Protein AF-D5MT73-F1 (afdb_monomer_lite)

Structure (mmCIF, N/CA/C/O backbone):
data_AF-D5MT73-F1
#
_entry.id   AF-D5MT73-F1
#
loop_
_atom_site.group_PDB
_atom_site.id
_atom_site.type_symbol
_atom_site.label_atom_id
_atom_site.label_alt_id
_atom_site.label_comp_id
_atom_site.label_asym_id
_atom_site.label_entity_id
_atom_site.label_seq_id
_atom_site.pdbx_PDB_ins_code
_atom_site.Cartn_x
_atom_site.Cartn_y
_atom_site.Cartn_z
_atom_site.occupancy
_atom_site.B_iso_or_equiv
_atom_site.auth_seq_id
_atom_site.auth_comp_id
_atom_site.auth_asym_id
_atom_site.auth_atom_id
_atom_site.pdbx_PDB_model_num
ATOM 1 N N . MET A 1 1 ? 27.851 -10.485 -27.633 1.00 42.59 1 MET A N 1
ATOM 2 C CA . MET A 1 1 ? 28.157 -10.402 -26.182 1.00 42.59 1 MET A CA 1
ATOM 3 C C . MET A 1 1 ? 27.269 -9.416 -25.404 1.00 42.59 1 MET A C 1
ATOM 5 O O . MET A 1 1 ? 27.273 -9.483 -24.185 1.00 42.59 1 MET A O 1
ATOM 9 N N . SER A 1 2 ? 26.440 -8.579 -26.048 1.00 50.97 2 SER A N 1
ATOM 10 C CA . SER A 1 2 ? 25.500 -7.653 -25.376 1.00 50.97 2 SER A CA 1
ATOM 11 C C . SER A 1 2 ? 24.238 -8.309 -24.784 1.00 50.97 2 SER A C 1
ATOM 13 O O . SER A 1 2 ? 23.619 -7.736 -23.895 1.00 50.97 2 SER A O 1
ATOM 15 N N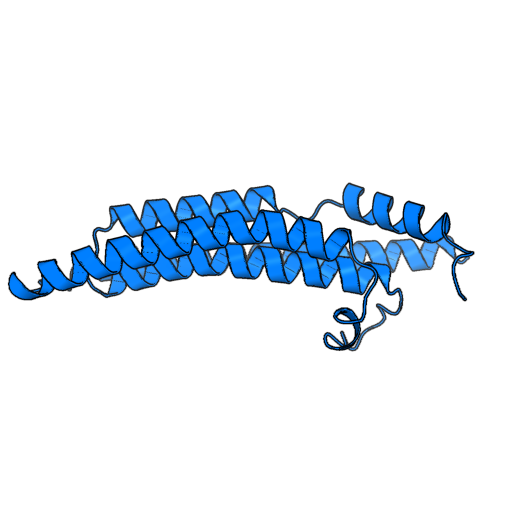 . SER A 1 3 ? 23.864 -9.515 -25.231 1.00 55.97 3 SER A N 1
ATOM 16 C CA . SER A 1 3 ? 22.636 -10.196 -24.777 1.00 55.97 3 SER A CA 1
ATOM 17 C C . SER A 1 3 ? 22.746 -10.831 -23.383 1.00 55.97 3 SER A C 1
ATOM 19 O O . SER A 1 3 ? 21.741 -10.921 -22.691 1.00 55.97 3 SER A O 1
ATOM 21 N N . VAL A 1 4 ? 23.940 -11.257 -22.952 1.00 57.69 4 VAL A N 1
ATOM 22 C CA . VAL A 1 4 ? 24.125 -11.941 -21.653 1.00 57.69 4 VAL A CA 1
ATOM 23 C C . VAL A 1 4 ? 24.154 -10.939 -20.494 1.00 57.69 4 VAL A C 1
ATOM 25 O O . VAL A 1 4 ? 23.626 -11.226 -19.425 1.00 57.69 4 VAL A O 1
ATOM 28 N N . ALA A 1 5 ? 24.714 -9.742 -20.708 1.00 57.34 5 ALA A N 1
ATOM 29 C CA . ALA A 1 5 ? 24.754 -8.690 -19.689 1.00 57.34 5 ALA A CA 1
ATOM 30 C C . ALA A 1 5 ? 23.345 -8.176 -19.329 1.00 57.34 5 ALA A C 1
ATOM 32 O O . ALA A 1 5 ? 23.013 -8.081 -18.150 1.00 57.34 5 ALA A O 1
ATOM 33 N N . GLY A 1 6 ? 22.483 -7.952 -20.330 1.00 64.12 6 GLY A N 1
ATOM 34 C CA . GLY A 1 6 ? 21.111 -7.480 -20.103 1.00 64.12 6 GLY A CA 1
ATOM 35 C C . GLY A 1 6 ? 20.244 -8.460 -19.305 1.00 64.12 6 GLY A C 1
ATOM 36 O O . GLY A 1 6 ? 19.466 -8.043 -18.449 1.00 64.12 6 GLY A O 1
ATOM 37 N N . ASP A 1 7 ? 20.421 -9.765 -19.516 1.00 68.12 7 ASP A N 1
ATOM 38 C CA . ASP A 1 7 ? 19.668 -10.811 -18.812 1.00 68.12 7 ASP A CA 1
ATOM 39 C C . ASP A 1 7 ? 20.015 -10.886 -17.315 1.00 68.12 7 ASP A C 1
ATOM 41 O O . ASP A 1 7 ? 19.160 -11.150 -16.461 1.00 68.12 7 ASP A O 1
ATOM 45 N N . VAL A 1 8 ? 21.281 -10.625 -16.977 1.00 70.50 8 VAL A N 1
ATOM 46 C CA . VAL A 1 8 ? 21.761 -10.586 -15.589 1.00 70.50 8 VAL A CA 1
ATOM 47 C C . VAL A 1 8 ? 21.187 -9.373 -14.852 1.00 70.50 8 VAL A C 1
ATOM 49 O O . VAL A 1 8 ? 20.775 -9.502 -13.693 1.00 70.50 8 VAL A O 1
ATOM 52 N N . ASP A 1 9 ? 21.090 -8.225 -15.522 1.00 76.81 9 ASP A N 1
ATOM 53 C CA . ASP A 1 9 ? 20.517 -7.008 -14.944 1.00 76.81 9 ASP A CA 1
ATOM 54 C C . ASP A 1 9 ? 19.007 -7.143 -14.707 1.00 76.81 9 ASP A C 1
ATOM 56 O O . ASP A 1 9 ? 18.528 -6.832 -13.613 1.00 76.81 9 ASP A O 1
ATOM 60 N N . ILE A 1 10 ? 18.262 -7.714 -15.662 1.00 76.19 10 ILE A N 1
ATOM 61 C CA . ILE A 1 10 ? 16.819 -7.987 -15.526 1.00 76.19 10 ILE A CA 1
ATOM 62 C C . ILE A 1 10 ? 16.544 -8.871 -14.305 1.00 76.19 10 ILE A C 1
ATOM 64 O O . ILE A 1 10 ? 15.720 -8.531 -13.448 1.00 76.19 10 ILE A O 1
ATOM 68 N N . LYS A 1 11 ? 17.274 -9.986 -14.179 1.00 81.19 11 LYS A N 1
ATOM 69 C CA . LYS A 1 11 ? 17.122 -10.921 -13.053 1.00 81.19 11 LYS A CA 1
ATOM 70 C C . LYS A 1 11 ? 17.449 -10.262 -11.714 1.00 81.19 11 LYS A C 1
ATOM 72 O O . LYS A 1 11 ? 16.786 -10.553 -10.716 1.00 81.19 11 LYS A O 1
ATOM 77 N N . ARG A 1 12 ? 18.445 -9.370 -11.673 1.00 80.75 12 ARG A N 1
ATOM 78 C CA . ARG A 1 12 ? 18.805 -8.622 -10.460 1.00 80.75 12 ARG A CA 1
ATOM 79 C C . ARG A 1 12 ? 17.683 -7.669 -10.044 1.00 80.75 12 ARG A C 1
ATOM 81 O O . ARG A 1 12 ? 17.286 -7.694 -8.883 1.00 80.75 12 ARG A O 1
ATOM 88 N N . VAL A 1 13 ? 17.130 -6.894 -10.978 1.00 78.00 13 VAL A N 1
ATOM 89 C CA . VAL A 1 13 ? 16.020 -5.957 -10.712 1.00 78.00 13 VAL A CA 1
ATOM 90 C C . VAL A 1 13 ? 14.785 -6.679 -10.208 1.00 78.00 13 VAL A C 1
ATOM 92 O O . VAL A 1 13 ? 14.224 -6.303 -9.179 1.00 78.00 13 VAL A O 1
ATOM 95 N N . LEU A 1 14 ? 14.384 -7.748 -10.895 1.00 81.62 14 LEU A N 1
ATOM 96 C CA . LEU A 1 14 ? 13.229 -8.549 -10.502 1.00 81.62 14 LEU A CA 1
ATOM 97 C C . LEU A 1 14 ? 13.411 -9.159 -9.113 1.00 81.62 14 LEU A C 1
ATOM 99 O O . LEU A 1 14 ? 12.462 -9.193 -8.331 1.00 81.62 14 LEU A O 1
ATOM 103 N N . ARG A 1 15 ? 14.629 -9.597 -8.773 1.00 84.50 15 ARG A N 1
ATOM 104 C CA . ARG A 1 15 ? 14.940 -10.112 -7.437 1.00 84.50 15 ARG A CA 1
ATOM 105 C C . ARG A 1 15 ? 14.808 -9.030 -6.369 1.00 84.50 15 ARG A C 1
ATOM 107 O O . ARG A 1 15 ? 14.175 -9.287 -5.349 1.00 84.50 15 ARG A O 1
ATOM 114 N N . THR A 1 16 ? 15.340 -7.833 -6.611 1.00 83.81 16 THR A N 1
ATOM 115 C CA . THR A 1 16 ? 15.197 -6.694 -5.691 1.00 83.81 16 THR A CA 1
ATOM 116 C C . THR A 1 16 ? 13.729 -6.311 -5.504 1.00 83.81 16 THR A C 1
ATOM 118 O O . THR A 1 16 ? 13.275 -6.164 -4.375 1.00 83.81 16 THR A O 1
ATOM 121 N N . LEU A 1 17 ? 12.954 -6.227 -6.589 1.00 84.50 17 LEU A N 1
ATOM 122 C CA . LEU A 1 17 ? 11.518 -5.937 -6.532 1.00 84.50 17 LEU A CA 1
ATOM 123 C C . LEU A 1 17 ? 10.730 -7.014 -5.782 1.00 84.50 17 LEU A C 1
ATOM 125 O O . LEU A 1 17 ? 9.821 -6.694 -5.023 1.00 84.50 17 LEU A O 1
ATOM 129 N N . ARG A 1 18 ? 11.084 -8.290 -5.962 1.00 86.38 18 ARG A N 1
ATOM 130 C CA . ARG A 1 18 ? 10.460 -9.411 -5.248 1.00 86.38 18 ARG A CA 1
ATOM 131 C C . ARG A 1 18 ? 10.800 -9.396 -3.757 1.00 86.38 18 ARG A C 1
ATOM 133 O O . ARG A 1 18 ? 9.923 -9.690 -2.953 1.00 86.38 18 ARG A O 1
ATOM 140 N N . LEU A 1 19 ? 12.031 -9.025 -3.397 1.00 88.69 19 LEU A N 1
ATOM 141 C CA . LEU A 1 19 ? 12.442 -8.815 -2.006 1.00 88.69 19 LEU A CA 1
ATOM 142 C C . LEU A 1 19 ? 11.687 -7.648 -1.367 1.00 88.69 19 LEU A C 1
ATOM 144 O O . LEU A 1 19 ? 11.162 -7.817 -0.274 1.00 88.69 19 LEU A O 1
ATOM 148 N N . LEU A 1 20 ? 11.570 -6.508 -2.057 1.00 87.31 20 LEU A N 1
ATOM 149 C CA . LEU A 1 20 ? 10.774 -5.370 -1.586 1.00 87.31 20 LEU A CA 1
ATOM 150 C C . LEU A 1 20 ? 9.307 -5.759 -1.400 1.00 87.31 20 LEU A C 1
ATOM 152 O O . LEU A 1 20 ? 8.739 -5.513 -0.346 1.00 87.31 20 LEU A O 1
ATOM 156 N N . TRP A 1 21 ? 8.711 -6.432 -2.384 1.00 88.81 21 TRP A N 1
ATOM 157 C CA . TRP A 1 21 ? 7.340 -6.930 -2.283 1.00 88.81 21 TRP A CA 1
ATOM 158 C C . TRP A 1 21 ? 7.155 -7.869 -1.082 1.00 88.81 21 TRP A C 1
ATOM 160 O O . TRP A 1 21 ? 6.207 -7.707 -0.321 1.00 88.81 21 TRP A O 1
ATOM 170 N N . ALA A 1 22 ? 8.080 -8.811 -0.871 1.00 89.00 22 ALA A N 1
ATOM 171 C CA . ALA A 1 22 ? 8.018 -9.735 0.259 1.00 89.00 22 ALA A CA 1
ATOM 172 C C . ALA A 1 22 ? 8.205 -9.020 1.607 1.00 89.00 22 ALA A C 1
ATOM 174 O O . ALA A 1 22 ? 7.502 -9.343 2.559 1.00 89.00 22 ALA A O 1
ATOM 175 N N . ALA A 1 23 ? 9.104 -8.035 1.685 1.00 90.81 23 ALA A N 1
ATOM 176 C CA . ALA A 1 23 ? 9.328 -7.236 2.887 1.00 90.81 23 ALA A CA 1
ATOM 177 C C . ALA A 1 23 ? 8.093 -6.399 3.261 1.00 90.81 23 ALA A C 1
ATOM 179 O O . ALA A 1 23 ? 7.702 -6.377 4.425 1.00 90.81 23 ALA A O 1
ATOM 180 N N . MET A 1 24 ? 7.444 -5.778 2.273 1.00 88.81 24 MET A N 1
ATOM 181 C CA . MET A 1 24 ? 6.217 -4.989 2.462 1.00 88.81 24 MET A CA 1
ATOM 182 C C . MET A 1 24 ? 5.018 -5.883 2.804 1.00 88.81 24 MET A C 1
ATOM 184 O O . MET A 1 24 ? 4.152 -5.509 3.579 1.00 88.81 24 MET A O 1
ATOM 188 N N . LEU A 1 25 ? 4.954 -7.107 2.274 1.00 89.56 25 LEU A N 1
ATOM 189 C CA . LEU A 1 25 ? 3.927 -8.060 2.698 1.00 89.56 25 LEU A CA 1
ATOM 190 C C . LEU A 1 25 ? 4.184 -8.558 4.130 1.00 89.56 25 LEU A C 1
ATOM 192 O O . LEU A 1 25 ? 3.253 -8.776 4.902 1.00 89.56 25 LEU A O 1
ATOM 196 N N . PHE A 1 26 ? 5.452 -8.728 4.499 1.00 92.88 26 PHE A N 1
ATOM 197 C CA . PHE A 1 26 ? 5.838 -9.133 5.845 1.00 92.88 26 PHE A CA 1
ATOM 198 C C . PHE A 1 26 ? 5.524 -8.051 6.889 1.00 92.88 26 PHE A C 1
ATOM 200 O O . PHE A 1 26 ? 5.088 -8.393 7.989 1.00 92.88 26 PHE A O 1
ATOM 207 N N . SER A 1 27 ? 5.660 -6.760 6.554 1.00 91.12 27 SER A N 1
ATOM 208 C CA . SER A 1 27 ? 5.249 -5.665 7.450 1.00 91.12 27 SER A CA 1
ATOM 209 C C . SER A 1 27 ? 3.750 -5.728 7.782 1.00 91.12 27 SER A C 1
ATOM 211 O O . SER A 1 27 ? 3.385 -5.554 8.946 1.00 91.12 27 SER A O 1
ATOM 213 N N . LEU A 1 28 ? 2.884 -6.106 6.829 1.00 90.06 28 LEU A N 1
ATOM 214 C CA . LEU A 1 28 ? 1.458 -6.347 7.101 1.00 90.06 28 LEU A CA 1
ATOM 215 C C . LEU A 1 28 ? 1.241 -7.443 8.153 1.00 90.06 28 LEU A C 1
ATOM 217 O O . LEU A 1 28 ? 0.395 -7.286 9.035 1.00 90.06 28 LEU A O 1
ATOM 221 N N . CYS A 1 29 ? 1.997 -8.543 8.090 1.00 91.75 29 CYS A N 1
ATOM 222 C CA . CYS A 1 29 ? 1.904 -9.609 9.091 1.00 91.75 29 CYS A CA 1
ATOM 223 C C . CYS A 1 29 ? 2.249 -9.089 10.492 1.00 91.75 29 CYS A C 1
ATOM 225 O O . CYS A 1 29 ? 1.567 -9.428 11.459 1.00 91.75 29 CYS A O 1
ATOM 227 N N . ILE A 1 30 ? 3.264 -8.225 10.598 1.00 92.19 30 ILE A N 1
ATOM 228 C CA . ILE A 1 30 ? 3.634 -7.579 11.862 1.00 92.19 30 ILE A CA 1
ATOM 229 C C . ILE A 1 30 ? 2.477 -6.713 12.379 1.00 92.19 30 ILE A C 1
ATOM 231 O O . ILE A 1 30 ? 2.113 -6.829 13.549 1.00 92.19 30 ILE A O 1
ATOM 235 N N . TYR A 1 31 ? 1.849 -5.901 11.522 1.00 90.00 31 TYR A N 1
ATOM 236 C CA . TYR A 1 31 ? 0.689 -5.089 11.911 1.00 90.00 31 TYR A CA 1
ATOM 237 C C . TYR A 1 31 ? -0.484 -5.939 12.405 1.00 90.00 31 TYR A C 1
ATOM 239 O O . TYR A 1 31 ? -1.135 -5.569 13.383 1.00 90.00 31 TYR A O 1
ATOM 247 N N . LEU A 1 32 ? -0.729 -7.093 11.777 1.00 88.62 32 LEU A N 1
ATOM 248 C CA . LEU A 1 32 ? -1.761 -8.036 12.210 1.00 88.62 32 LEU A CA 1
ATOM 249 C C . LEU A 1 32 ? -1.458 -8.578 13.608 1.00 88.62 32 LEU A C 1
ATOM 251 O O . LEU A 1 32 ? -2.332 -8.549 14.474 1.00 88.62 32 LEU A O 1
ATOM 255 N N . ILE A 1 33 ? -0.223 -9.031 13.839 1.00 90.00 33 ILE A N 1
ATOM 256 C CA . ILE A 1 33 ? 0.215 -9.570 15.131 1.00 90.00 33 ILE A CA 1
ATOM 257 C C . ILE A 1 33 ? 0.063 -8.500 16.217 1.00 90.00 33 ILE A C 1
ATOM 259 O O . ILE A 1 33 ? -0.637 -8.727 17.203 1.00 90.00 33 ILE A O 1
ATOM 263 N N . ILE A 1 34 ? 0.644 -7.313 16.020 1.00 89.00 34 ILE A N 1
ATOM 264 C CA . ILE A 1 34 ? 0.586 -6.223 17.006 1.00 89.00 34 ILE A CA 1
ATOM 265 C C . ILE A 1 34 ? -0.868 -5.810 17.272 1.00 89.00 34 ILE A C 1
ATOM 267 O O . ILE A 1 34 ? -1.281 -5.707 18.428 1.00 89.00 34 ILE A O 1
ATOM 271 N N . GLY A 1 35 ? -1.666 -5.622 16.217 1.00 83.50 35 GLY A N 1
ATOM 272 C CA . GLY A 1 35 ? -3.075 -5.251 16.341 1.00 83.50 35 GLY A CA 1
ATOM 273 C C . GLY A 1 35 ? -3.908 -6.300 17.080 1.00 83.50 35 GLY A C 1
ATOM 274 O O . GLY A 1 35 ? -4.771 -5.949 17.884 1.00 83.50 35 GLY A O 1
ATOM 275 N N . HIS A 1 36 ? -3.614 -7.587 16.878 1.00 83.56 36 HIS A N 1
ATOM 276 C CA . HIS A 1 36 ? -4.286 -8.672 17.586 1.00 83.56 36 HIS A CA 1
ATOM 277 C C . HIS A 1 36 ? -3.958 -8.679 19.086 1.00 83.56 36 HIS A C 1
ATOM 279 O O . HIS A 1 36 ? -4.872 -8.801 19.902 1.00 83.56 36 HIS A O 1
ATOM 285 N N . TYR A 1 37 ? -2.687 -8.497 19.461 1.00 84.38 37 TYR A N 1
ATOM 286 C CA . TYR A 1 37 ? -2.266 -8.495 20.868 1.00 84.38 37 TYR A CA 1
ATOM 287 C C . TYR A 1 37 ? -2.728 -7.249 21.641 1.00 84.38 37 TYR A C 1
ATOM 289 O O . TYR A 1 37 ? -3.060 -7.349 22.821 1.00 84.38 37 TYR A O 1
ATOM 297 N N . MET A 1 38 ? -2.814 -6.081 20.996 1.00 77.19 38 MET A N 1
ATOM 298 C CA . MET A 1 38 ? -3.232 -4.832 21.658 1.00 77.19 38 MET A CA 1
ATOM 299 C C . MET A 1 38 ? -4.749 -4.713 21.883 1.00 77.19 38 MET A C 1
ATOM 301 O O . MET A 1 38 ? -5.198 -3.859 22.648 1.00 77.19 38 MET A O 1
ATOM 305 N N . LYS A 1 39 ? -5.551 -5.602 21.282 1.00 63.47 39 LYS A N 1
ATOM 306 C CA . LYS A 1 39 ? -7.024 -5.621 21.348 1.00 63.47 39 LYS A CA 1
ATOM 307 C C . LYS A 1 39 ? -7.601 -5.645 22.778 1.00 63.47 39 LYS A C 1
ATOM 309 O O . LYS A 1 39 ? -8.753 -5.271 22.971 1.00 63.47 39 LYS A O 1
ATOM 314 N N . GLY A 1 40 ? -6.832 -6.095 23.770 1.00 57.22 40 GLY A N 1
ATOM 315 C CA . GLY A 1 40 ? -7.301 -6.293 25.146 1.00 57.22 40 GLY A CA 1
ATOM 316 C C . GLY A 1 40 ? -7.171 -5.100 26.098 1.00 57.22 40 GLY A C 1
ATOM 317 O O . GLY A 1 40 ? -7.632 -5.212 27.227 1.00 57.22 40 GLY A O 1
ATOM 318 N N . GLN A 1 41 ? -6.539 -3.989 25.697 1.00 59.09 41 GLN A N 1
ATOM 319 C CA . GLN A 1 41 ? -6.129 -2.939 26.652 1.00 59.09 41 GLN A CA 1
ATOM 320 C C . GLN A 1 41 ? -6.933 -1.629 26.580 1.00 59.09 41 GLN A C 1
ATOM 322 O O . GLN A 1 41 ? -6.776 -0.774 27.447 1.00 59.09 41 GLN A O 1
ATOM 327 N N . LEU A 1 42 ? -7.804 -1.451 25.583 1.00 57.00 42 LEU A N 1
ATOM 328 C CA . LEU A 1 42 ? -8.471 -0.169 25.326 1.00 57.00 42 LEU A CA 1
ATOM 329 C C . LEU A 1 42 ? -9.967 -0.237 25.648 1.00 57.00 42 LEU A C 1
ATOM 331 O O . LEU A 1 42 ? -10.804 -0.449 24.775 1.00 57.00 42 LEU A O 1
ATOM 335 N N . ILE A 1 43 ? -10.306 -0.026 26.919 1.00 53.81 43 ILE A N 1
ATOM 336 C CA . ILE A 1 43 ? -11.673 0.308 27.336 1.00 53.81 43 ILE A CA 1
ATOM 337 C C . ILE A 1 43 ? -11.818 1.826 27.173 1.00 53.81 43 ILE A C 1
ATOM 339 O O . ILE A 1 43 ? -11.462 2.589 28.068 1.00 53.81 43 ILE A O 1
ATOM 343 N N . LEU A 1 44 ? -12.268 2.283 26.002 1.00 58.38 44 LEU A N 1
ATOM 344 C CA . LEU A 1 44 ? -12.507 3.708 25.756 1.00 58.38 44 LEU A CA 1
ATOM 345 C C . LEU A 1 44 ? -13.917 4.114 26.211 1.00 58.38 44 LEU A C 1
ATOM 347 O O . LEU A 1 44 ? -14.914 3.493 25.842 1.00 58.38 44 LEU A O 1
ATOM 351 N N . SER A 1 45 ? -13.987 5.180 27.011 1.00 57.19 45 SER A N 1
ATOM 352 C CA . SER A 1 45 ? -15.221 5.778 27.533 1.00 57.19 45 SER A CA 1
ATOM 353 C C . SER A 1 45 ? -16.222 6.138 26.427 1.00 57.19 45 SER A C 1
ATOM 355 O O . SER A 1 45 ? -15.839 6.535 25.328 1.00 57.19 45 SER A O 1
ATOM 357 N N . ALA A 1 46 ? -17.522 6.074 26.736 1.00 56.84 46 ALA A N 1
ATOM 358 C CA . ALA A 1 46 ? -18.624 6.243 25.779 1.00 56.84 46 ALA A CA 1
ATOM 359 C C . ALA A 1 46 ? -18.578 7.532 24.925 1.00 56.84 46 ALA A C 1
ATOM 361 O O . ALA A 1 46 ? -19.052 7.526 23.791 1.00 56.84 46 ALA A O 1
ATOM 362 N N . SER A 1 47 ? -17.974 8.618 25.422 1.00 59.19 47 SER A N 1
ATOM 363 C CA . SER A 1 47 ? -17.783 9.872 24.676 1.00 59.19 47 SER A CA 1
ATOM 364 C C . SER A 1 47 ? -16.744 9.769 23.552 1.00 59.19 47 SER A C 1
ATOM 366 O O . SER A 1 47 ? -16.867 10.456 22.538 1.00 59.19 47 SER A O 1
ATOM 368 N N . ALA A 1 48 ? -15.751 8.887 23.685 1.00 65.25 48 ALA A N 1
ATOM 369 C CA . ALA A 1 48 ? -14.725 8.678 22.670 1.00 65.25 48 ALA A CA 1
ATOM 370 C C . ALA A 1 48 ? -15.270 7.916 21.448 1.00 65.25 48 ALA A C 1
ATOM 372 O O . ALA A 1 48 ? -14.808 8.144 20.331 1.00 65.25 48 ALA A O 1
ATOM 373 N N . ASN A 1 49 ? -16.314 7.096 21.622 1.00 68.50 49 ASN A N 1
ATOM 374 C CA . ASN A 1 49 ? -16.925 6.325 20.533 1.00 68.50 49 ASN A CA 1
ATOM 375 C C . ASN A 1 49 ? -17.455 7.208 19.389 1.00 68.50 49 ASN A C 1
ATOM 377 O O . ASN A 1 49 ? -17.290 6.860 18.223 1.00 68.50 49 ASN A O 1
ATOM 381 N N . LEU A 1 50 ? -18.013 8.386 19.695 1.00 72.06 50 LEU A N 1
ATOM 382 C CA . LEU A 1 50 ? -18.520 9.317 18.675 1.00 72.06 50 LEU A CA 1
ATOM 383 C C . LEU A 1 50 ? -17.399 9.903 17.801 1.00 72.06 50 LEU A C 1
ATOM 385 O O . LEU A 1 50 ? -17.573 10.079 16.594 1.00 72.06 50 LEU A O 1
ATOM 389 N N . ALA A 1 51 ? -16.245 10.213 18.397 1.00 78.69 51 ALA A N 1
ATOM 390 C CA . ALA A 1 51 ? -15.081 10.695 17.656 1.00 78.69 51 ALA A CA 1
ATOM 391 C C . ALA A 1 51 ? -14.431 9.564 16.841 1.00 78.69 51 ALA A C 1
ATOM 393 O O . ALA A 1 51 ? -14.045 9.781 15.691 1.00 78.69 51 ALA A O 1
ATOM 394 N N . LEU A 1 52 ? -14.378 8.350 17.404 1.00 75.06 52 LEU A N 1
ATOM 395 C CA . LEU A 1 52 ? -13.874 7.158 16.721 1.00 75.06 52 LEU A CA 1
ATOM 396 C C . LEU A 1 52 ? -14.712 6.780 15.502 1.00 75.06 52 LEU A C 1
ATOM 398 O O . LEU A 1 52 ? -14.145 6.425 14.471 1.00 75.06 52 LEU A O 1
ATOM 402 N N . ASP A 1 53 ? -16.038 6.886 15.578 1.00 80.94 53 ASP A N 1
ATOM 403 C CA . ASP A 1 53 ? -16.902 6.579 14.438 1.00 80.94 53 ASP A CA 1
ATOM 404 C C . ASP A 1 53 ? -16.709 7.581 13.290 1.00 80.94 53 ASP A C 1
ATOM 406 O O . ASP A 1 53 ? -16.625 7.176 12.128 1.00 80.94 53 ASP A O 1
ATOM 410 N N . LYS A 1 54 ? -16.533 8.877 13.592 1.00 84.94 54 LYS A N 1
ATOM 411 C CA . LYS A 1 54 ? -16.174 9.878 12.571 1.00 84.94 54 LYS A CA 1
ATOM 412 C C . LYS A 1 54 ? -14.812 9.583 11.945 1.00 84.94 54 LYS A C 1
ATOM 414 O O . LYS A 1 54 ? -14.682 9.614 10.723 1.00 84.94 54 LYS A O 1
ATOM 419 N N . LEU A 1 55 ? -13.811 9.269 12.768 1.00 83.69 55 LEU A N 1
ATOM 420 C CA . LEU A 1 55 ? -12.468 8.931 12.303 1.00 83.69 55 LEU A CA 1
ATOM 421 C C . LEU A 1 55 ? -12.492 7.678 11.414 1.00 83.69 55 LEU A C 1
ATOM 423 O O . LEU A 1 55 ? -11.926 7.697 10.325 1.00 83.69 55 LEU A O 1
ATOM 427 N N . ARG A 1 56 ? -13.223 6.629 11.816 1.00 83.06 56 ARG A N 1
ATOM 428 C CA . ARG A 1 56 ? -13.436 5.414 11.016 1.00 83.06 56 ARG A CA 1
ATOM 429 C C . ARG A 1 56 ? -13.947 5.763 9.620 1.00 83.06 56 ARG A C 1
ATOM 431 O O . ARG A 1 56 ? -13.361 5.317 8.639 1.00 83.06 56 ARG A O 1
ATOM 438 N N . ILE A 1 57 ? -15.002 6.574 9.521 1.00 86.62 57 ILE A N 1
ATOM 439 C CA . ILE A 1 57 ? -15.580 6.979 8.230 1.00 86.62 57 ILE A CA 1
ATOM 440 C C . ILE A 1 57 ? -14.539 7.703 7.367 1.00 86.62 57 ILE A C 1
ATOM 442 O O . ILE A 1 57 ? -14.405 7.388 6.186 1.00 86.62 57 ILE A O 1
ATOM 446 N N . VAL A 1 58 ? -13.765 8.623 7.953 1.00 89.25 58 VAL A N 1
ATOM 447 C CA . VAL A 1 58 ? -12.710 9.357 7.236 1.00 89.25 58 VAL A CA 1
ATOM 448 C C . VAL A 1 58 ? -11.607 8.414 6.743 1.00 89.25 58 VAL A C 1
ATOM 450 O O . VAL A 1 58 ? -11.242 8.483 5.572 1.00 89.25 58 VAL A O 1
ATOM 453 N N . LEU A 1 59 ? -11.109 7.491 7.575 1.00 84.06 59 LEU A N 1
ATOM 454 C CA . LEU A 1 59 ? -10.085 6.527 7.150 1.00 84.06 59 LEU A CA 1
ATOM 455 C C . LEU A 1 59 ? -10.599 5.547 6.090 1.00 84.06 59 LEU A C 1
ATOM 457 O O . LEU A 1 59 ? -9.843 5.201 5.181 1.00 84.06 59 LEU A O 1
ATOM 461 N N . TYR A 1 60 ? -11.867 5.133 6.147 1.00 84.06 60 TYR A N 1
ATOM 462 C CA . TYR A 1 60 ? -12.466 4.326 5.080 1.00 84.06 60 TYR A CA 1
ATOM 463 C C . TYR A 1 60 ? -12.587 5.121 3.778 1.00 84.06 60 TYR A C 1
ATOM 465 O O . TYR A 1 60 ? -12.217 4.611 2.721 1.00 84.06 60 TYR A O 1
ATOM 473 N N . ALA A 1 61 ? -13.038 6.377 3.841 1.00 87.88 61 ALA A N 1
ATOM 474 C CA . ALA A 1 61 ? -13.122 7.244 2.669 1.00 87.88 61 ALA A CA 1
ATOM 475 C C . ALA A 1 61 ? -11.740 7.457 2.029 1.00 87.88 61 ALA A C 1
ATOM 477 O O . ALA A 1 61 ? -11.594 7.309 0.815 1.00 87.88 61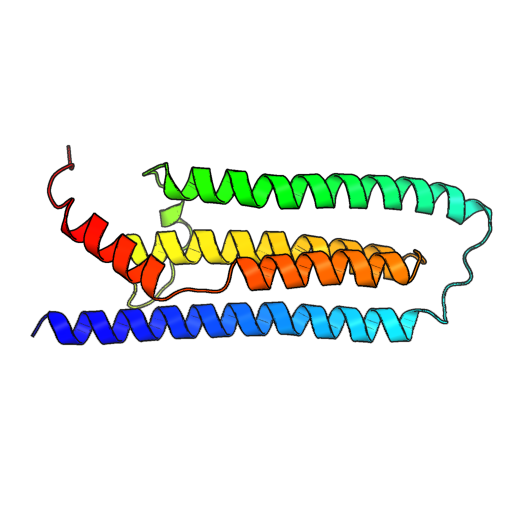 ALA A O 1
ATOM 478 N N . ILE A 1 62 ? -10.713 7.718 2.846 1.00 88.12 62 ILE A N 1
ATOM 479 C CA . ILE A 1 62 ? -9.329 7.847 2.380 1.00 88.12 62 ILE A CA 1
ATOM 480 C C . ILE A 1 62 ? -8.844 6.525 1.785 1.00 88.12 62 ILE A C 1
ATOM 482 O O . ILE A 1 62 ? -8.305 6.541 0.690 1.00 88.12 62 ILE A O 1
ATOM 486 N N . SER A 1 63 ? -9.097 5.379 2.424 1.00 83.94 63 SER A N 1
ATOM 487 C CA . SER A 1 63 ? -8.711 4.060 1.895 1.00 83.94 63 SER A CA 1
ATOM 488 C C . SER A 1 63 ? -9.290 3.797 0.501 1.00 83.94 63 SER A C 1
ATOM 490 O O . SER A 1 63 ? -8.570 3.377 -0.405 1.00 83.94 63 SER A O 1
ATOM 492 N N . ILE A 1 64 ? -10.577 4.096 0.299 1.00 86.38 64 ILE A N 1
ATOM 493 C CA . ILE A 1 64 ? -11.241 3.965 -1.007 1.00 86.38 64 ILE A CA 1
ATOM 494 C C . ILE A 1 64 ? -10.604 4.912 -2.034 1.00 86.38 64 ILE A C 1
ATOM 496 O O . ILE A 1 64 ? -10.327 4.513 -3.173 1.00 86.38 64 ILE A O 1
ATOM 500 N N . LEU A 1 65 ? -10.330 6.157 -1.633 1.00 88.81 65 LEU A N 1
ATOM 501 C CA . LEU A 1 65 ? -9.665 7.144 -2.479 1.00 88.81 65 LEU A CA 1
ATOM 502 C C . LEU A 1 65 ? -8.247 6.696 -2.854 1.00 88.81 65 LEU A C 1
ATOM 504 O O . LEU A 1 65 ? -7.855 6.826 -4.012 1.00 88.81 65 LEU A O 1
ATOM 508 N N . THR A 1 66 ? -7.493 6.122 -1.915 1.00 84.62 66 THR A N 1
ATOM 509 C CA . THR A 1 66 ? -6.145 5.591 -2.135 1.00 84.62 66 THR A CA 1
ATOM 510 C C . THR A 1 66 ? -6.175 4.446 -3.139 1.00 84.62 66 THR A C 1
ATOM 512 O O . THR A 1 66 ? -5.448 4.500 -4.126 1.00 84.62 66 THR A O 1
ATOM 515 N N . ILE A 1 67 ? -7.062 3.460 -2.972 1.00 81.19 67 ILE A N 1
ATOM 516 C CA . ILE A 1 67 ? -7.199 2.333 -3.915 1.00 81.19 67 ILE A CA 1
ATOM 517 C C . ILE A 1 67 ? -7.526 2.834 -5.324 1.00 81.19 67 ILE A C 1
ATOM 519 O O . ILE A 1 67 ? -6.929 2.392 -6.310 1.00 81.19 67 ILE A O 1
ATOM 523 N N . THR A 1 68 ? -8.439 3.802 -5.420 1.00 82.88 68 THR A N 1
ATOM 524 C CA . THR A 1 68 ? -8.789 4.445 -6.691 1.00 82.88 68 THR A CA 1
ATOM 525 C C . THR A 1 68 ? -7.573 5.160 -7.285 1.00 82.88 68 THR A C 1
ATOM 527 O O . THR A 1 68 ? -7.255 4.982 -8.463 1.00 82.88 68 THR A O 1
ATOM 530 N N . SER A 1 69 ? -6.830 5.891 -6.452 1.00 80.31 69 SER A N 1
ATOM 531 C CA . SER A 1 69 ? -5.621 6.620 -6.835 1.00 80.31 69 SER A CA 1
ATOM 532 C C . SER A 1 69 ? -4.528 5.695 -7.362 1.00 80.31 69 SER A C 1
ATOM 534 O O . SER A 1 69 ? -3.870 6.066 -8.325 1.00 80.31 69 SER A O 1
ATOM 536 N N . ILE A 1 70 ? -4.366 4.474 -6.834 1.00 78.12 70 ILE A N 1
ATOM 537 C CA . ILE A 1 70 ? -3.375 3.510 -7.349 1.00 78.12 70 ILE A CA 1
ATOM 538 C C . ILE A 1 70 ? -3.625 3.215 -8.835 1.00 78.12 70 ILE A C 1
ATOM 540 O O . ILE A 1 70 ? -2.684 3.218 -9.633 1.00 78.12 70 ILE A O 1
ATOM 544 N N . LYS A 1 71 ? -4.889 3.011 -9.237 1.00 75.44 71 LYS A N 1
ATOM 545 C CA . LYS A 1 71 ? -5.236 2.740 -10.645 1.00 75.44 71 LYS A CA 1
ATOM 546 C C . LYS A 1 71 ? -4.921 3.942 -11.539 1.00 75.44 71 LYS A C 1
ATOM 548 O O . LYS A 1 71 ? -4.330 3.764 -12.604 1.00 75.44 71 LYS A O 1
ATOM 553 N N . TYR A 1 72 ? -5.265 5.151 -11.091 1.00 77.50 72 TYR A N 1
ATOM 554 C CA . TYR A 1 72 ? -4.985 6.386 -11.830 1.00 77.50 72 TYR A CA 1
ATOM 555 C C . TYR A 1 72 ? -3.487 6.682 -11.925 1.00 77.50 72 TYR A C 1
ATOM 557 O O . TYR A 1 72 ? -2.989 6.960 -13.012 1.00 77.50 72 TYR A O 1
ATOM 565 N N . ILE A 1 73 ? -2.756 6.571 -10.815 1.00 73.38 73 ILE A N 1
ATOM 566 C CA . ILE A 1 73 ? -1.317 6.838 -10.735 1.00 73.38 73 ILE A CA 1
ATOM 567 C C . ILE A 1 73 ? -0.542 5.852 -11.608 1.00 73.38 73 ILE A C 1
ATOM 569 O O . ILE A 1 73 ? 0.326 6.282 -12.364 1.00 73.38 73 ILE A O 1
ATOM 573 N N . ARG A 1 74 ? -0.886 4.555 -11.588 1.00 66.94 74 ARG A N 1
ATOM 574 C CA . ARG A 1 74 ? -0.252 3.558 -12.466 1.00 66.94 74 ARG A CA 1
ATOM 575 C C . ARG A 1 74 ? -0.501 3.874 -13.942 1.00 66.94 74 ARG A C 1
ATOM 577 O O . ARG A 1 74 ? 0.442 3.863 -14.730 1.00 66.94 74 ARG A O 1
ATOM 584 N N . GLY A 1 75 ? -1.740 4.201 -14.315 1.00 65.94 75 GLY A N 1
ATOM 585 C CA . GLY A 1 75 ? -2.072 4.608 -15.684 1.00 65.94 75 GLY A CA 1
ATOM 586 C C . GLY A 1 75 ? -1.329 5.875 -16.119 1.00 65.94 75 GLY A C 1
ATOM 587 O O . GLY A 1 75 ? -0.800 5.938 -17.228 1.00 65.94 75 GLY A O 1
ATOM 588 N N . PHE A 1 76 ? -1.220 6.858 -15.227 1.00 66.81 76 PHE A N 1
ATOM 589 C CA . PHE A 1 76 ? -0.550 8.130 -15.483 1.00 66.81 76 PHE A CA 1
ATOM 590 C C . PHE A 1 76 ? 0.977 7.992 -15.598 1.00 66.81 76 PHE A C 1
ATOM 592 O O . PHE A 1 76 ? 1.567 8.544 -16.526 1.00 66.81 76 PHE A O 1
ATOM 599 N N . LEU A 1 77 ? 1.610 7.213 -14.711 1.00 61.16 77 LEU A N 1
ATOM 600 C CA . LEU A 1 77 ? 3.054 6.935 -14.723 1.00 61.16 77 LEU A CA 1
ATOM 601 C C . LEU A 1 77 ? 3.493 6.142 -15.958 1.00 61.16 77 LEU A C 1
ATOM 603 O O . LEU A 1 77 ? 4.596 6.357 -16.456 1.00 61.16 77 LEU A O 1
ATOM 607 N N . LEU A 1 78 ? 2.640 5.246 -16.461 1.00 59.03 78 LEU A N 1
ATOM 608 C CA . LEU A 1 78 ? 2.910 4.487 -17.684 1.00 59.03 78 LEU A CA 1
ATOM 609 C C . LEU A 1 78 ? 2.624 5.299 -18.960 1.00 59.03 78 LEU A C 1
ATOM 611 O O . LEU A 1 78 ? 3.273 5.065 -19.975 1.00 59.03 78 LEU A O 1
ATOM 615 N N . SER A 1 79 ? 1.693 6.262 -18.916 1.00 57.00 79 SER A N 1
ATOM 616 C CA . SER A 1 79 ? 1.273 7.033 -20.100 1.00 57.00 79 SER A CA 1
ATOM 617 C C . SER A 1 79 ? 2.106 8.289 -20.375 1.00 57.00 79 SER A C 1
ATOM 619 O O . SER A 1 79 ? 2.085 8.783 -21.501 1.00 57.00 79 SER A O 1
ATOM 621 N N . ARG A 1 80 ? 2.830 8.841 -19.389 1.00 50.06 80 ARG A N 1
ATOM 622 C CA . ARG A 1 80 ? 3.624 10.068 -19.582 1.00 50.06 80 ARG A CA 1
ATOM 623 C C . ARG A 1 80 ? 5.134 9.806 -19.689 1.00 50.06 80 ARG A C 1
ATOM 625 O O . ARG A 1 80 ? 5.737 9.250 -18.770 1.00 50.06 80 ARG A O 1
ATOM 632 N N . PRO A 1 81 ? 5.795 10.276 -20.761 1.00 50.41 81 PRO A N 1
ATOM 633 C CA . PRO A 1 81 ? 7.246 10.322 -20.845 1.00 50.41 81 PRO A CA 1
ATOM 634 C C . PRO A 1 81 ? 7.751 11.615 -20.188 1.00 50.41 81 PRO A C 1
ATOM 636 O O . PRO A 1 81 ? 7.998 12.586 -20.886 1.00 50.41 81 PRO A O 1
ATOM 639 N N . SER A 1 82 ? 7.883 11.691 -18.860 1.00 45.66 82 SER A N 1
ATOM 640 C CA . SER A 1 82 ? 8.412 12.934 -18.261 1.00 45.66 82 SER A CA 1
ATOM 641 C C . SER A 1 82 ? 9.053 12.748 -16.886 1.00 45.66 82 SER A C 1
ATOM 643 O O . SER A 1 82 ? 8.376 12.381 -15.928 1.00 45.66 82 SER A O 1
ATOM 645 N N . ASP A 1 83 ? 10.360 13.020 -16.840 1.00 44.03 83 ASP A N 1
ATOM 646 C CA . ASP A 1 83 ? 11.193 13.687 -15.817 1.00 44.03 83 ASP A CA 1
ATOM 647 C C . ASP A 1 83 ? 11.124 13.346 -14.319 1.00 44.03 83 ASP A C 1
ATOM 649 O O . ASP A 1 83 ? 12.127 13.520 -13.628 1.00 44.03 83 ASP A O 1
ATOM 653 N N . ILE A 1 84 ? 10.041 12.775 -13.793 1.00 45.09 84 ILE A N 1
ATOM 654 C CA . ILE A 1 84 ? 9.936 12.374 -12.374 1.00 45.09 84 ILE A CA 1
ATOM 655 C C . ILE A 1 84 ? 10.923 11.231 -12.048 1.00 45.09 84 ILE A C 1
ATOM 657 O O . ILE A 1 84 ? 11.348 11.038 -10.916 1.00 45.09 84 ILE A O 1
ATOM 661 N N . VAL A 1 85 ? 11.370 10.508 -13.073 1.00 47.41 85 VAL A N 1
ATOM 662 C CA . VAL A 1 85 ? 12.319 9.384 -12.997 1.00 47.41 85 VAL A CA 1
ATOM 663 C C . VAL A 1 85 ? 13.737 9.836 -12.621 1.00 47.41 85 VAL A C 1
ATOM 665 O O . VAL A 1 85 ? 14.565 9.018 -12.228 1.00 47.41 85 VAL A O 1
ATOM 668 N N . ARG A 1 86 ? 14.047 11.135 -12.731 1.00 44.56 86 ARG A N 1
ATOM 669 C CA . ARG A 1 86 ? 15.393 11.655 -12.447 1.00 44.56 86 ARG A CA 1
ATOM 670 C C . ARG A 1 86 ? 15.707 11.763 -10.953 1.00 44.56 86 ARG A C 1
ATOM 672 O O . ARG A 1 86 ? 16.885 11.797 -10.603 1.00 44.56 86 ARG A O 1
ATOM 679 N N . THR A 1 87 ? 14.697 11.820 -10.082 1.00 41.12 87 THR A N 1
ATOM 680 C CA . THR A 1 87 ? 14.887 12.073 -8.642 1.00 41.12 87 THR A CA 1
ATOM 681 C C . THR A 1 87 ? 15.108 10.812 -7.817 1.00 41.12 87 THR A C 1
ATOM 683 O O . THR A 1 87 ? 15.808 10.877 -6.811 1.00 41.12 87 THR A O 1
ATOM 686 N N . VAL A 1 88 ? 14.646 9.641 -8.268 1.00 45.69 88 VAL A N 1
ATOM 687 C CA . VAL A 1 88 ? 15.076 8.362 -7.680 1.00 45.69 88 VAL A CA 1
ATOM 688 C C . VAL A 1 88 ? 16.365 7.933 -8.380 1.00 45.69 88 VAL A C 1
ATOM 690 O O . VAL A 1 88 ? 16.382 7.020 -9.204 1.00 45.69 88 VAL A O 1
ATOM 693 N N . ARG A 1 89 ? 17.470 8.630 -8.083 1.00 41.06 89 ARG A N 1
ATOM 694 C CA . ARG A 1 89 ? 18.816 8.139 -8.408 1.00 41.06 89 ARG A CA 1
ATOM 695 C C . ARG A 1 89 ? 19.040 6.852 -7.617 1.00 41.06 89 ARG A C 1
ATOM 697 O O . ARG A 1 89 ? 19.558 6.880 -6.508 1.00 41.06 89 ARG A O 1
ATOM 704 N N . MET A 1 90 ? 18.648 5.717 -8.187 1.00 44.47 90 MET A N 1
ATOM 705 C CA . MET A 1 90 ? 19.191 4.437 -7.760 1.00 44.47 90 MET A CA 1
ATOM 706 C C . MET A 1 90 ? 20.669 4.437 -8.152 1.00 44.47 90 MET A C 1
ATOM 708 O O . MET A 1 90 ? 21.017 4.284 -9.320 1.00 44.47 90 MET A O 1
ATOM 712 N N . THR A 1 91 ? 21.538 4.693 -7.180 1.00 40.22 91 THR A N 1
ATOM 713 C CA . THR A 1 91 ? 22.992 4.550 -7.278 1.00 40.22 91 THR A CA 1
ATOM 714 C C . THR A 1 91 ? 23.325 3.071 -7.481 1.00 40.22 91 THR A C 1
ATOM 716 O O . THR A 1 91 ? 23.567 2.325 -6.539 1.00 40.22 91 THR A O 1
ATOM 719 N N . GLY A 1 92 ? 23.277 2.610 -8.730 1.00 48.56 92 GLY A N 1
ATOM 720 C CA . GLY A 1 92 ? 23.609 1.238 -9.105 1.00 48.56 92 GLY A CA 1
ATOM 721 C C . GLY A 1 92 ? 23.634 1.035 -10.625 1.00 48.56 92 GLY A C 1
ATOM 722 O O . GLY A 1 92 ? 23.286 1.960 -11.356 1.00 48.56 92 GLY A O 1
ATOM 723 N N . PRO A 1 93 ? 23.998 -0.166 -11.122 1.00 44.47 93 PRO A N 1
ATOM 724 C CA . PRO A 1 93 ? 24.209 -0.491 -12.551 1.00 44.47 93 PRO A CA 1
ATOM 725 C C . PRO A 1 93 ? 22.974 -0.334 -13.469 1.00 44.47 93 PRO A C 1
ATOM 727 O O . PRO A 1 93 ? 22.999 -0.687 -14.641 1.00 44.47 93 PRO A O 1
ATOM 730 N N . LEU A 1 94 ? 21.884 0.214 -12.938 1.00 50.50 94 LEU A N 1
ATOM 731 C CA . LEU A 1 94 ? 20.549 0.369 -13.507 1.00 50.50 94 LEU A CA 1
ATOM 732 C C . LEU A 1 94 ? 20.431 1.559 -14.468 1.00 50.50 94 LEU A C 1
ATOM 734 O O . LEU A 1 94 ? 19.478 2.331 -14.406 1.00 50.50 94 LEU A O 1
ATOM 738 N N . GLN A 1 95 ? 21.401 1.728 -15.364 1.00 53.91 95 GLN A N 1
ATOM 739 C CA . GLN A 1 95 ? 21.489 2.909 -16.231 1.00 53.91 95 GLN A CA 1
ATOM 740 C C . GLN A 1 95 ? 20.409 2.969 -17.328 1.00 53.91 95 GLN A C 1
ATOM 742 O O . GLN A 1 95 ? 20.279 3.995 -17.994 1.00 53.91 95 GLN A O 1
ATOM 747 N N . HIS A 1 96 ? 19.594 1.921 -17.510 1.00 58.56 96 HIS A N 1
ATOM 748 C CA . HIS A 1 96 ? 18.510 1.962 -18.490 1.00 58.56 96 HIS A CA 1
ATOM 749 C C . HIS A 1 96 ? 17.282 2.706 -17.923 1.00 58.56 96 HIS A C 1
ATOM 751 O O . HIS A 1 96 ? 16.688 2.247 -16.940 1.00 58.56 96 HIS A O 1
ATOM 757 N N . PRO A 1 97 ? 16.818 3.801 -18.558 1.00 65.19 97 PRO A N 1
ATOM 758 C CA . PRO A 1 97 ? 15.701 4.619 -18.063 1.00 65.19 97 PRO A CA 1
ATOM 759 C C . PRO A 1 97 ? 14.378 3.842 -17.916 1.00 65.19 97 PRO A C 1
ATOM 761 O O . PRO A 1 97 ? 13.491 4.257 -17.170 1.00 65.19 97 PRO A O 1
ATOM 764 N N . VAL A 1 98 ? 14.257 2.691 -18.585 1.00 67.06 98 VAL A N 1
ATOM 765 C CA . VAL A 1 98 ? 13.119 1.760 -18.493 1.00 67.06 98 VAL A CA 1
ATOM 766 C C . VAL A 1 98 ? 13.045 1.077 -17.124 1.00 67.06 98 VAL A C 1
ATOM 768 O O . VAL A 1 98 ? 11.966 0.997 -16.538 1.00 67.06 98 VAL A O 1
ATOM 771 N N . PHE A 1 99 ? 14.184 0.632 -16.581 1.00 68.69 99 PHE A N 1
ATOM 772 C CA . PHE A 1 99 ? 14.223 -0.060 -15.290 1.00 68.69 99 PHE A CA 1
ATOM 773 C C . PHE A 1 99 ? 13.856 0.873 -14.139 1.00 68.69 99 PHE A C 1
ATOM 775 O O . PHE A 1 99 ? 13.103 0.477 -13.248 1.00 68.69 99 PHE A O 1
ATOM 782 N N . SER A 1 100 ? 14.331 2.122 -14.184 1.00 68.38 100 SER A N 1
ATOM 783 C CA . SER A 1 100 ? 13.995 3.134 -13.177 1.00 68.38 100 SER A CA 1
ATOM 784 C C . SER A 1 100 ? 12.492 3.449 -13.183 1.00 68.38 100 SER A C 1
ATOM 786 O O . SER A 1 100 ? 11.843 3.360 -12.144 1.00 68.38 100 SER A O 1
ATOM 788 N N . LYS A 1 101 ? 11.892 3.672 -14.365 1.00 70.94 101 LYS A N 1
ATOM 789 C CA . LYS A 1 101 ? 10.440 3.901 -14.517 1.00 70.94 101 LYS A CA 1
ATOM 790 C C . LYS A 1 101 ? 9.593 2.781 -13.917 1.00 70.94 101 LYS A C 1
ATOM 792 O O . LYS A 1 101 ? 8.686 3.050 -13.127 1.00 70.94 101 LYS A O 1
ATOM 797 N N . TYR A 1 102 ? 9.895 1.537 -14.288 1.00 74.88 102 TYR A N 1
ATOM 798 C CA . TYR A 1 102 ? 9.152 0.375 -13.803 1.00 74.88 102 TYR A CA 1
ATOM 799 C C . TYR A 1 102 ? 9.275 0.239 -12.284 1.00 74.88 102 TYR A C 1
ATOM 801 O O . TYR A 1 102 ? 8.272 0.115 -11.583 1.00 74.88 102 TYR A O 1
ATOM 809 N N . THR A 1 103 ? 10.500 0.352 -11.767 1.00 76.31 103 THR A N 1
ATOM 810 C CA . THR A 1 103 ? 10.781 0.207 -10.336 1.00 76.31 103 THR A CA 1
ATOM 811 C C . THR A 1 103 ? 10.083 1.287 -9.510 1.00 76.31 103 THR A C 1
ATOM 813 O O . THR A 1 103 ? 9.453 0.967 -8.507 1.00 76.31 103 THR A O 1
ATOM 816 N N . THR A 1 104 ? 10.109 2.551 -9.941 1.00 77.25 104 THR A N 1
ATOM 817 C CA . THR A 1 104 ? 9.417 3.637 -9.235 1.00 77.25 104 THR A CA 1
ATOM 818 C C . THR A 1 104 ? 7.905 3.446 -9.242 1.00 77.25 104 THR A C 1
ATOM 820 O O . THR A 1 104 ? 7.286 3.529 -8.184 1.00 77.25 104 THR A O 1
ATOM 823 N N . SER A 1 105 ? 7.297 3.136 -10.395 1.00 78.50 105 SER A N 1
ATOM 824 C CA . SER A 1 105 ? 5.849 2.883 -10.458 1.00 78.50 105 SER A CA 1
ATOM 825 C C . SER A 1 105 ? 5.437 1.729 -9.548 1.00 78.50 105 SER A C 1
ATOM 827 O O . SER A 1 105 ? 4.368 1.770 -8.934 1.00 78.50 105 SER A O 1
ATOM 829 N N . MET A 1 106 ? 6.286 0.710 -9.460 1.00 81.50 106 MET A N 1
ATOM 830 C CA . MET A 1 106 ? 6.072 -0.454 -8.620 1.00 81.50 106 MET A CA 1
ATOM 831 C C . MET A 1 106 ? 6.137 -0.097 -7.132 1.00 81.50 106 MET A C 1
ATOM 833 O O . MET A 1 106 ? 5.191 -0.375 -6.401 1.00 81.50 106 MET A O 1
ATOM 837 N N . ILE A 1 107 ? 7.204 0.584 -6.700 1.00 83.44 107 ILE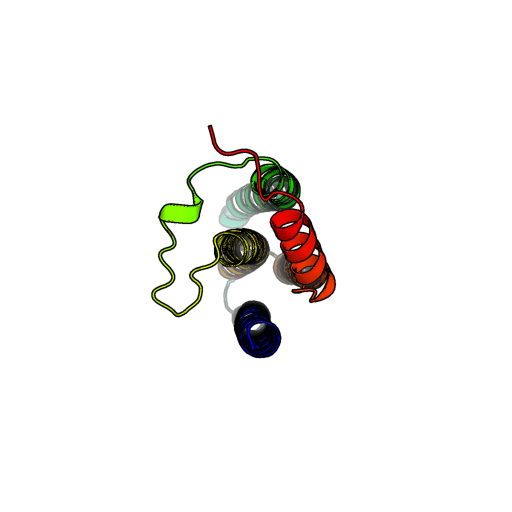 A N 1
ATOM 838 C CA . ILE A 1 107 ? 7.388 1.023 -5.308 1.00 83.44 107 ILE A CA 1
ATOM 839 C C . ILE A 1 107 ? 6.241 1.937 -4.872 1.00 83.44 107 ILE A C 1
ATOM 841 O O . ILE A 1 107 ? 5.682 1.733 -3.801 1.00 83.44 107 ILE A O 1
ATOM 845 N N . VAL A 1 108 ? 5.845 2.901 -5.710 1.00 84.38 108 VAL A N 1
ATOM 846 C CA . VAL A 1 108 ? 4.726 3.807 -5.406 1.00 84.38 108 VAL A CA 1
ATOM 847 C C . VAL A 1 108 ? 3.419 3.028 -5.244 1.00 84.38 108 VAL A C 1
ATOM 849 O O . VAL A 1 108 ? 2.681 3.267 -4.293 1.00 84.38 108 VAL A O 1
ATOM 852 N N . SER A 1 109 ? 3.142 2.063 -6.127 1.00 83.25 109 SER A N 1
ATOM 853 C CA . SER A 1 109 ? 1.924 1.242 -6.033 1.00 83.25 109 SER A CA 1
ATOM 854 C C . SER A 1 109 ? 1.915 0.374 -4.771 1.00 83.25 109 SER A C 1
ATOM 856 O O . SER A 1 109 ? 0.887 0.269 -4.108 1.00 83.25 109 SER A O 1
ATOM 858 N N . LEU A 1 110 ? 3.064 -0.210 -4.414 1.00 84.94 110 LEU A N 1
ATOM 859 C CA . LEU A 1 110 ? 3.249 -0.986 -3.185 1.00 84.94 110 LEU A CA 1
ATOM 860 C C . LEU A 1 110 ? 3.089 -0.128 -1.926 1.00 84.94 110 LEU A C 1
ATOM 862 O O . LEU A 1 110 ? 2.388 -0.543 -1.012 1.00 84.94 110 LEU A O 1
ATOM 866 N N . ALA A 1 111 ? 3.676 1.069 -1.893 1.00 87.31 111 ALA A N 1
ATOM 867 C CA . ALA A 1 111 ? 3.571 1.988 -0.760 1.00 87.31 111 ALA A CA 1
ATOM 868 C C . ALA A 1 111 ? 2.134 2.490 -0.551 1.00 87.31 111 ALA A C 1
ATOM 870 O O . ALA A 1 111 ? 1.657 2.564 0.577 1.00 87.31 111 ALA A O 1
ATOM 871 N N . LEU A 1 112 ? 1.412 2.788 -1.636 1.00 86.94 112 LEU A N 1
ATOM 872 C CA . LEU A 1 112 ? -0.008 3.148 -1.566 1.00 86.94 112 LEU A CA 1
ATOM 873 C C . LEU A 1 112 ? -0.886 1.966 -1.139 1.00 86.94 112 LEU A C 1
ATOM 875 O O . LEU A 1 112 ? -1.892 2.158 -0.464 1.00 86.94 112 LEU A O 1
ATOM 879 N N . ALA A 1 113 ? -0.535 0.739 -1.533 1.00 87.88 113 ALA A N 1
ATOM 880 C CA . ALA A 1 113 ? -1.219 -0.443 -1.026 1.00 87.88 113 ALA A CA 1
ATOM 881 C C . ALA A 1 113 ? -0.947 -0.621 0.476 1.00 87.88 113 ALA A C 1
ATOM 883 O O . ALA A 1 113 ? -1.880 -0.872 1.236 1.00 87.88 113 ALA A O 1
ATOM 884 N N . GLU A 1 114 ? 0.300 -0.445 0.919 1.00 89.00 114 GLU A N 1
ATOM 885 C CA . GLU A 1 114 ? 0.699 -0.544 2.328 1.00 89.00 114 GLU A CA 1
ATOM 886 C C . GLU A 1 114 ? 0.015 0.509 3.201 1.00 89.00 114 GLU A C 1
ATOM 888 O O . GLU A 1 114 ? -0.447 0.182 4.293 1.00 89.00 114 GLU A O 1
ATOM 893 N N . SER A 1 115 ? -0.132 1.747 2.716 1.00 89.88 115 SER A N 1
ATOM 894 C CA . SER A 1 115 ? -0.769 2.816 3.491 1.00 89.88 115 SER A CA 1
ATOM 895 C C . SER A 1 115 ? -2.209 2.479 3.886 1.00 89.88 115 SER A C 1
ATOM 897 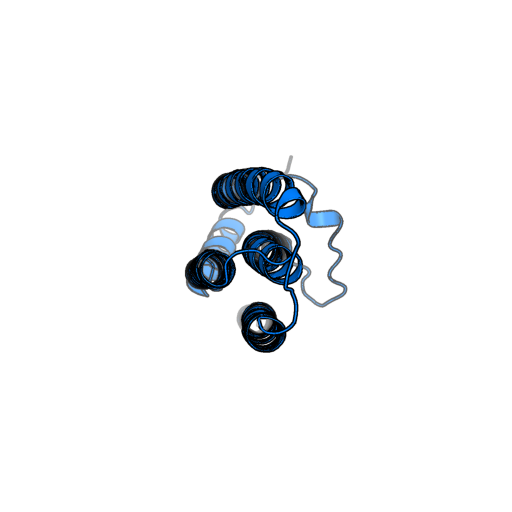O O . SER A 1 115 ? -2.616 2.805 4.998 1.00 89.88 115 SER A O 1
ATOM 899 N N . VAL A 1 116 ? -2.951 1.738 3.051 1.00 89.69 116 VAL A N 1
ATOM 900 C CA . VAL A 1 116 ? -4.281 1.199 3.403 1.00 89.69 116 VAL A CA 1
ATOM 901 C C . VAL A 1 116 ? -4.202 0.241 4.599 1.00 89.69 116 VAL A C 1
ATOM 903 O O . VAL A 1 116 ? -5.046 0.288 5.493 1.00 89.69 116 VAL A O 1
ATOM 906 N N . GLY A 1 117 ? -3.166 -0.598 4.657 1.00 89.19 117 GLY A N 1
ATOM 907 C CA . GLY A 1 117 ? -2.904 -1.473 5.801 1.00 89.19 117 GLY A CA 1
ATOM 908 C C . GLY A 1 117 ? -2.558 -0.678 7.063 1.00 89.19 117 GLY A C 1
ATOM 909 O O . GLY A 1 117 ? -3.088 -0.970 8.136 1.00 89.19 117 GLY A O 1
ATOM 910 N N . ILE A 1 118 ? -1.752 0.381 6.928 1.00 90.31 118 ILE A N 1
ATOM 911 C CA . ILE A 1 118 ? -1.410 1.297 8.028 1.00 90.31 118 ILE A CA 1
ATOM 912 C C . ILE A 1 118 ? -2.663 2.004 8.560 1.00 90.31 118 ILE A C 1
ATOM 914 O O . ILE A 1 118 ? -2.818 2.128 9.771 1.00 90.31 118 ILE A O 1
ATOM 918 N N . TYR A 1 119 ? -3.595 2.415 7.697 1.00 89.56 119 TYR A N 1
ATOM 919 C CA . TYR A 1 119 ? -4.879 2.991 8.114 1.00 89.56 119 TYR A CA 1
ATOM 920 C C . TYR A 1 119 ? -5.686 2.020 8.982 1.00 89.56 119 TYR A C 1
ATOM 922 O O . TYR A 1 119 ? -6.181 2.409 10.040 1.00 89.56 119 TYR A O 1
ATOM 930 N N . GLY A 1 120 ? -5.754 0.744 8.588 1.00 86.94 120 GLY A N 1
ATOM 931 C CA . GLY A 1 120 ? -6.370 -0.305 9.405 1.00 86.94 120 GLY A CA 1
ATOM 932 C C . GLY A 1 120 ? -5.660 -0.513 10.742 1.00 86.94 120 GLY A C 1
ATOM 933 O O . GLY A 1 120 ? -6.314 -0.624 11.779 1.00 86.94 120 GLY A O 1
ATOM 934 N N . PHE A 1 121 ? -4.325 -0.505 10.733 1.00 87.88 121 PHE A N 1
ATOM 935 C CA . PHE A 1 121 ? -3.506 -0.626 11.938 1.00 87.88 121 PHE A CA 1
ATOM 936 C C . PHE A 1 121 ? -3.734 0.527 12.919 1.00 87.88 121 PHE A C 1
ATOM 938 O O . PHE A 1 121 ? -4.048 0.291 14.085 1.00 87.88 121 PHE A O 1
ATOM 945 N N . VAL A 1 122 ? -3.660 1.770 12.440 1.00 86.75 122 VAL A N 1
ATOM 946 C CA . VAL A 1 122 ? -3.925 2.971 13.241 1.00 86.75 122 VAL A CA 1
ATOM 947 C C . VAL A 1 122 ? -5.338 2.923 13.814 1.00 86.75 122 VAL A C 1
ATOM 949 O O . VAL A 1 122 ? -5.518 3.145 15.007 1.00 86.75 122 VAL A O 1
ATOM 952 N N . LEU A 1 123 ? -6.341 2.558 13.012 1.00 83.44 123 LEU A N 1
ATOM 953 C CA . LEU A 1 123 ? -7.719 2.456 13.489 1.00 83.44 123 LEU A CA 1
ATOM 954 C C . LEU A 1 123 ? -7.865 1.411 14.608 1.00 83.44 123 LEU A C 1
ATOM 956 O O . LEU A 1 123 ? -8.572 1.656 15.584 1.00 83.44 123 LEU A O 1
ATOM 960 N N . SER A 1 124 ? -7.159 0.282 14.509 1.00 82.62 124 SER A N 1
ATOM 961 C CA . SER A 1 124 ? -7.110 -0.730 15.570 1.00 82.62 124 SER A CA 1
ATOM 962 C C . SER A 1 124 ? -6.449 -0.221 16.851 1.00 82.62 124 SER A C 1
ATOM 964 O O . SER A 1 124 ? -6.908 -0.557 17.939 1.00 82.62 124 SER A O 1
ATOM 966 N N . MET A 1 125 ? -5.382 0.576 16.736 1.00 81.50 125 MET A N 1
ATOM 967 C CA . MET A 1 125 ? -4.642 1.114 17.885 1.00 81.50 125 MET A CA 1
ATOM 968 C C . MET A 1 125 ? -5.444 2.145 18.683 1.00 81.50 125 MET A C 1
ATOM 970 O O . MET A 1 125 ? -5.254 2.260 19.886 1.00 81.50 125 MET A O 1
ATOM 974 N N . ILE A 1 126 ? -6.353 2.889 18.048 1.00 79.06 126 ILE A N 1
ATOM 975 C CA . ILE A 1 126 ? -7.170 3.916 18.725 1.00 79.06 126 ILE A CA 1
ATOM 976 C C . ILE A 1 126 ? -8.452 3.289 19.332 1.00 79.06 126 ILE A C 1
ATOM 978 O O . ILE A 1 126 ? -9.326 3.984 19.836 1.00 79.06 126 ILE A O 1
ATOM 982 N N . GLY A 1 127 ? -8.591 1.959 19.317 1.00 71.81 127 GLY A N 1
ATOM 983 C CA . GLY A 1 127 ? -9.765 1.268 19.867 1.00 71.81 127 GLY A CA 1
ATOM 984 C C . GLY A 1 127 ? -10.909 1.089 18.865 1.00 71.81 127 GLY A C 1
ATOM 985 O O . GLY A 1 127 ? -12.065 0.926 19.253 1.00 71.81 127 GLY A O 1
ATOM 986 N N . GLY A 1 128 ? -10.608 1.117 17.562 1.00 71.38 128 GLY A N 1
ATOM 987 C CA . GLY A 1 128 ? -11.536 0.698 16.515 1.00 71.38 128 GLY A CA 1
ATOM 988 C C . GLY A 1 128 ? -11.915 -0.783 16.622 1.00 71.38 128 GLY A C 1
ATOM 989 O O . GLY A 1 128 ? -11.363 -1.548 17.417 1.00 71.38 128 GLY A O 1
ATOM 990 N N . LYS A 1 129 ? -12.880 -1.225 15.805 1.00 77.69 129 LYS A N 1
ATOM 991 C CA . LYS A 1 129 ? -13.295 -2.627 15.846 1.00 77.69 129 LYS A CA 1
ATOM 992 C C . LYS A 1 129 ? -12.166 -3.473 15.250 1.00 77.69 129 LYS A C 1
ATOM 994 O O . LYS A 1 129 ? -11.643 -3.121 14.194 1.00 77.69 129 LYS A O 1
ATOM 999 N N . PRO A 1 130 ? -11.850 -4.639 15.833 1.00 77.81 130 PRO A N 1
ATOM 1000 C CA . PRO A 1 130 ? -10.817 -5.525 15.294 1.00 77.81 130 PRO A CA 1
ATOM 1001 C C . PRO A 1 130 ? -11.134 -5.961 13.857 1.00 77.81 130 PRO A C 1
ATOM 1003 O O . PRO A 1 130 ? -10.229 -6.211 13.072 1.00 77.81 130 PRO A O 1
ATOM 1006 N N . ILE A 1 131 ? -12.419 -6.016 13.492 1.00 83.44 131 ILE A N 1
ATOM 1007 C CA . ILE A 1 131 ? -12.851 -6.344 12.132 1.00 83.44 131 ILE A CA 1
ATOM 1008 C C . ILE A 1 131 ? -12.356 -5.327 11.095 1.00 83.44 131 ILE A C 1
ATOM 1010 O O . ILE A 1 131 ? -12.040 -5.725 9.978 1.00 83.44 131 ILE A O 1
ATOM 1014 N N . ASP A 1 132 ? -12.229 -4.047 11.466 1.00 84.19 132 ASP A N 1
ATOM 1015 C CA . ASP A 1 132 ? -11.764 -2.998 10.555 1.00 84.19 132 ASP A CA 1
ATOM 1016 C C . ASP A 1 132 ? -10.289 -3.204 10.188 1.00 84.19 132 ASP A C 1
ATOM 1018 O O . ASP A 1 132 ? -9.915 -3.050 9.025 1.00 84.19 132 ASP A O 1
ATOM 1022 N N . LEU A 1 133 ? -9.467 -3.624 11.162 1.00 87.00 133 LEU A N 1
ATOM 1023 C CA . LEU A 1 133 ? -8.075 -4.015 10.931 1.00 87.00 133 LEU A CA 1
ATOM 1024 C C . LEU A 1 133 ? -8.009 -5.138 9.904 1.00 87.00 133 LEU A C 1
ATOM 1026 O O . LEU A 1 133 ? -7.335 -4.997 8.890 1.00 87.00 133 LEU A O 1
ATOM 1030 N N . TYR A 1 134 ? -8.721 -6.240 10.154 1.00 88.75 134 TYR A N 1
ATOM 1031 C CA . TYR A 1 134 ? -8.673 -7.407 9.276 1.00 88.75 134 TYR A CA 1
ATOM 1032 C C . TYR A 1 134 ? -9.145 -7.074 7.861 1.00 88.75 134 TYR A C 1
ATOM 1034 O O . TYR A 1 134 ? -8.509 -7.507 6.908 1.00 88.75 134 TYR A O 1
ATOM 1042 N N . LEU A 1 135 ? -10.208 -6.278 7.709 1.00 89.69 135 LEU A N 1
ATOM 1043 C CA . LEU A 1 135 ? -10.719 -5.878 6.398 1.00 89.69 135 LEU A CA 1
ATOM 1044 C C . LEU A 1 135 ? -9.720 -5.009 5.629 1.00 89.69 135 LEU A C 1
ATOM 1046 O O . LEU A 1 135 ? -9.380 -5.338 4.495 1.00 89.69 135 LEU A O 1
ATOM 1050 N N . LEU A 1 136 ? -9.224 -3.925 6.230 1.00 88.44 136 LEU A N 1
ATOM 1051 C CA . LEU A 1 136 ? -8.302 -3.006 5.553 1.00 88.44 136 LEU A CA 1
ATOM 1052 C C . LEU A 1 136 ? -6.952 -3.665 5.261 1.00 88.44 136 LEU A C 1
ATOM 1054 O O . LEU A 1 136 ? -6.391 -3.477 4.181 1.00 88.44 136 LEU A O 1
ATOM 1058 N N . LEU A 1 137 ? -6.463 -4.499 6.178 1.00 91.00 137 LEU A N 1
ATOM 1059 C CA . LEU A 1 137 ? -5.235 -5.257 5.984 1.00 91.00 137 LEU A CA 1
ATOM 1060 C C . LEU A 1 137 ? -5.400 -6.327 4.893 1.00 91.00 137 LEU A C 1
ATOM 1062 O O . LEU A 1 137 ? -4.505 -6.501 4.072 1.00 91.00 137 LEU A O 1
ATOM 1066 N N . LEU A 1 138 ? -6.556 -6.998 4.824 1.00 90.44 138 LEU A N 1
ATOM 1067 C CA . LEU A 1 138 ? -6.861 -7.967 3.767 1.00 90.44 138 LEU A CA 1
ATOM 1068 C C . LEU A 1 138 ? -6.990 -7.289 2.401 1.00 90.44 138 LEU A C 1
ATOM 1070 O O . LEU A 1 138 ? -6.459 -7.799 1.419 1.00 90.44 138 LEU A O 1
ATOM 1074 N N . VAL A 1 139 ? -7.625 -6.117 2.332 1.00 89.81 139 VAL A N 1
ATOM 1075 C CA . VAL A 1 139 ? -7.690 -5.309 1.105 1.00 89.81 139 VAL A CA 1
ATOM 1076 C C . VAL A 1 139 ? -6.295 -4.848 0.681 1.00 89.81 139 VAL A C 1
ATOM 1078 O O . VAL A 1 139 ? -5.951 -4.946 -0.498 1.00 89.81 139 VAL A O 1
ATOM 1081 N N . SER A 1 140 ? -5.464 -4.399 1.622 1.00 89.88 140 SER A N 1
ATOM 1082 C CA . SER A 1 140 ? -4.068 -4.024 1.372 1.00 89.88 140 SER A CA 1
ATOM 1083 C C . SER A 1 140 ? -3.250 -5.210 0.842 1.00 89.88 140 SER A C 1
ATOM 1085 O O . SER A 1 140 ? -2.632 -5.107 -0.220 1.00 89.88 140 SER A O 1
ATOM 1087 N N . ALA A 1 141 ? -3.340 -6.375 1.491 1.00 90.19 141 ALA A N 1
ATOM 1088 C CA . ALA A 1 141 ? -2.670 -7.602 1.067 1.00 90.19 141 ALA A CA 1
ATOM 1089 C C . ALA A 1 141 ? -3.149 -8.076 -0.314 1.00 90.19 141 ALA A C 1
ATOM 1091 O O . ALA A 1 141 ? -2.331 -8.413 -1.170 1.00 90.19 141 ALA A O 1
ATOM 1092 N N . ALA A 1 142 ? -4.460 -8.053 -0.571 1.00 88.56 142 ALA A N 1
ATOM 1093 C CA . ALA A 1 142 ? -5.031 -8.392 -1.873 1.00 88.56 142 ALA A CA 1
ATOM 1094 C C . ALA A 1 142 ? -4.541 -7.433 -2.969 1.00 88.56 142 ALA A C 1
ATOM 1096 O O . ALA A 1 142 ? -4.196 -7.863 -4.070 1.00 88.56 142 ALA A O 1
ATOM 1097 N N . THR A 1 143 ? -4.441 -6.141 -2.651 1.00 85.81 143 THR A N 1
ATOM 1098 C CA . THR A 1 143 ? -3.906 -5.119 -3.555 1.00 85.81 143 THR A CA 1
ATOM 1099 C C . THR A 1 143 ? -2.430 -5.387 -3.857 1.00 85.81 143 THR A C 1
ATOM 1101 O O . THR A 1 143 ? -2.048 -5.451 -5.024 1.00 85.81 143 THR A O 1
ATOM 1104 N N . MET A 1 144 ? -1.599 -5.643 -2.842 1.00 86.06 144 MET A N 1
ATOM 1105 C CA . MET A 1 144 ? -0.192 -6.021 -3.037 1.00 86.06 144 MET A CA 1
ATOM 1106 C C . MET A 1 144 ? -0.035 -7.311 -3.844 1.00 86.06 144 MET A C 1
ATOM 1108 O O . MET A 1 144 ? 0.864 -7.412 -4.679 1.00 86.06 144 MET A O 1
ATOM 1112 N N . TYR A 1 145 ? -0.904 -8.298 -3.621 1.00 87.00 145 TYR A N 1
ATOM 1113 C CA . TYR A 1 145 ? -0.905 -9.540 -4.386 1.00 87.00 145 TYR A CA 1
ATOM 1114 C C . TYR A 1 145 ? -1.250 -9.295 -5.860 1.00 87.00 145 TYR A C 1
ATOM 1116 O O . TYR A 1 145 ? -0.613 -9.860 -6.750 1.00 87.00 145 TYR A O 1
ATOM 1124 N N . TYR A 1 146 ? -2.212 -8.409 -6.132 1.00 83.06 146 TYR A N 1
ATOM 1125 C CA . TYR A 1 146 ? -2.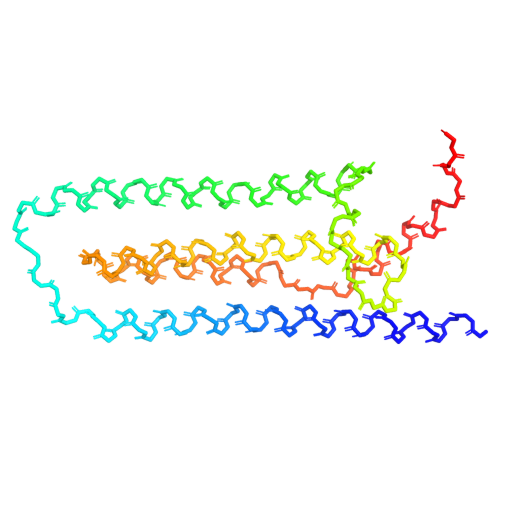573 -8.014 -7.491 1.00 83.06 146 TYR A CA 1
ATOM 1126 C C . TYR A 1 146 ? -1.422 -7.296 -8.210 1.00 83.06 146 TYR A C 1
ATOM 1128 O O . TYR A 1 146 ? -1.123 -7.605 -9.363 1.00 83.06 146 TYR A O 1
ATOM 1136 N N . TYR A 1 147 ? -0.722 -6.389 -7.523 1.00 77.06 147 TYR A N 1
ATOM 1137 C CA . TYR A 1 147 ? 0.448 -5.679 -8.050 1.00 77.06 147 TYR A CA 1
ATOM 1138 C C . TYR A 1 147 ? 1.760 -6.454 -7.851 1.00 77.06 147 TYR A C 1
ATOM 1140 O O . TYR A 1 147 ? 2.795 -5.847 -7.614 1.00 77.06 147 TYR A O 1
ATOM 1148 N N . ARG A 1 148 ? 1.761 -7.789 -7.929 1.00 79.06 148 ARG A N 1
ATOM 1149 C CA . ARG A 1 148 ? 2.987 -8.604 -7.831 1.00 79.06 148 ARG A CA 1
ATOM 1150 C C . ARG A 1 148 ? 3.929 -8.344 -9.025 1.00 79.06 148 ARG A C 1
ATOM 1152 O O . ARG A 1 148 ? 3.441 -8.265 -10.153 1.00 79.06 148 ARG A O 1
ATOM 1159 N N . PRO A 1 149 ? 5.267 -8.281 -8.830 1.00 71.94 149 PRO A N 1
ATOM 1160 C CA . PRO A 1 149 ? 6.202 -8.042 -9.932 1.00 71.94 149 PRO A CA 1
ATOM 1161 C C . PRO A 1 149 ? 6.158 -9.206 -10.928 1.00 71.94 149 PRO A C 1
ATOM 1163 O O . PRO A 1 149 ? 6.419 -10.353 -10.550 1.00 71.94 149 PRO A O 1
ATOM 1166 N N . ARG A 1 150 ? 5.820 -8.908 -12.188 1.00 76.44 150 ARG A N 1
ATOM 1167 C CA . ARG A 1 150 ? 5.748 -9.881 -13.289 1.00 76.44 150 ARG A CA 1
ATOM 1168 C C . ARG A 1 150 ? 6.905 -9.669 -14.254 1.00 76.44 150 ARG A C 1
ATOM 1170 O O . ARG A 1 150 ? 7.168 -8.547 -14.679 1.00 76.44 150 ARG A O 1
ATOM 1177 N N . GLU A 1 151 ? 7.572 -10.762 -14.608 1.00 70.62 151 GLU A N 1
ATOM 1178 C CA . GLU A 1 151 ? 8.718 -10.745 -15.526 1.00 70.62 151 GLU A CA 1
ATOM 1179 C C . GLU A 1 151 ? 8.268 -10.365 -16.950 1.00 70.62 151 GLU A C 1
ATOM 1181 O O . GLU A 1 151 ? 8.953 -9.608 -17.639 1.00 70.62 151 GLU A O 1
ATOM 1186 N N . ASP A 1 152 ? 7.052 -10.774 -17.325 1.00 71.44 152 ASP A N 1
ATOM 1187 C CA . ASP A 1 152 ? 6.442 -10.516 -18.634 1.00 71.44 152 ASP A CA 1
ATOM 1188 C C . ASP A 1 152 ? 6.224 -9.020 -18.913 1.00 71.44 152 ASP A C 1
ATOM 1190 O O . ASP A 1 152 ? 6.456 -8.552 -20.027 1.00 71.44 152 ASP A O 1
ATOM 1194 N N . GLU A 1 153 ? 5.819 -8.240 -17.900 1.00 70.50 153 GLU A N 1
ATOM 1195 C CA . GLU A 1 153 ? 5.615 -6.790 -18.049 1.00 70.50 153 GLU A CA 1
ATOM 1196 C C . GLU A 1 153 ? 6.942 -6.070 -18.313 1.00 70.50 153 GLU A C 1
ATOM 1198 O O . GLU A 1 153 ? 7.013 -5.166 -19.148 1.00 70.50 153 GLU A O 1
ATOM 1203 N N . LEU A 1 154 ? 8.013 -6.486 -17.632 1.00 72.06 154 LEU A N 1
ATOM 1204 C CA . LEU A 1 154 ? 9.330 -5.884 -17.803 1.00 72.06 154 LEU A CA 1
ATOM 1205 C C . LEU A 1 154 ? 9.931 -6.229 -19.174 1.00 72.06 154 LEU A C 1
ATOM 1207 O O . LEU A 1 154 ? 10.488 -5.351 -19.837 1.00 72.06 154 LEU A O 1
ATOM 1211 N N . ALA A 1 155 ? 9.763 -7.473 -19.632 1.00 69.69 155 ALA A N 1
ATOM 1212 C CA . ALA A 1 155 ? 10.160 -7.898 -20.974 1.00 69.69 155 ALA A CA 1
ATOM 1213 C C . ALA A 1 155 ? 9.375 -7.151 -22.075 1.00 69.69 155 ALA A C 1
ATOM 1215 O O . ALA A 1 155 ? 9.951 -6.713 -23.078 1.00 69.69 155 ALA A O 1
ATOM 1216 N N . ALA A 1 156 ? 8.072 -6.923 -21.872 1.00 72.50 156 ALA A N 1
ATOM 1217 C CA . ALA A 1 156 ? 7.241 -6.132 -22.779 1.00 72.50 156 ALA A CA 1
ATOM 1218 C C . ALA A 1 156 ? 7.692 -4.659 -22.852 1.00 72.50 156 ALA A C 1
ATOM 1220 O O . ALA A 1 156 ? 7.778 -4.090 -23.938 1.00 72.50 156 ALA A O 1
ATOM 1221 N N . LEU A 1 157 ? 8.049 -4.043 -21.722 1.00 69.94 157 LEU A N 1
ATOM 1222 C CA . LEU A 1 157 ? 8.547 -2.661 -21.693 1.00 69.94 157 LEU A CA 1
ATOM 1223 C C . LEU A 1 157 ? 9.927 -2.516 -22.347 1.00 69.94 157 LEU A C 1
ATOM 1225 O O . LEU A 1 157 ? 10.177 -1.540 -23.056 1.00 69.94 157 LEU A O 1
ATOM 1229 N N . LEU A 1 158 ? 10.817 -3.493 -22.153 1.00 71.94 158 LEU A N 1
ATOM 1230 C CA . LEU A 1 158 ? 12.124 -3.518 -22.811 1.00 71.94 158 LEU A CA 1
ATOM 1231 C C . LEU A 1 158 ? 11.994 -3.656 -24.329 1.00 71.94 158 LEU A C 1
ATOM 1233 O O . LEU A 1 158 ? 12.642 -2.911 -25.062 1.00 71.94 158 LEU A O 1
ATOM 1237 N N . SER A 1 159 ? 11.121 -4.549 -24.802 1.00 69.81 159 SER A N 1
ATOM 1238 C CA . SER A 1 159 ? 10.869 -4.716 -26.239 1.00 69.81 159 SER A CA 1
ATOM 1239 C C . SER A 1 159 ? 10.195 -3.490 -26.868 1.00 69.81 159 SER A C 1
ATOM 1241 O O . SER A 1 159 ? 10.545 -3.117 -27.988 1.00 69.81 159 SER A O 1
ATOM 1243 N N . GLN A 1 160 ? 9.298 -2.798 -26.154 1.00 71.06 160 GLN A N 1
ATOM 1244 C CA . GLN A 1 160 ? 8.737 -1.517 -26.608 1.00 71.06 160 GLN A CA 1
ATOM 1245 C C . GLN A 1 160 ? 9.796 -0.414 -26.701 1.00 71.06 160 GLN A C 1
ATOM 1247 O O . GLN A 1 160 ? 9.814 0.323 -27.684 1.00 71.06 160 GLN A O 1
ATOM 1252 N N . TYR A 1 161 ? 10.702 -0.316 -25.725 1.00 66.31 161 TYR A N 1
ATOM 1253 C CA . TYR A 1 161 ? 11.781 0.673 -25.755 1.00 66.31 161 TYR A CA 1
ATOM 1254 C C . TYR A 1 161 ? 12.802 0.383 -26.865 1.00 66.31 161 TYR A C 1
ATOM 1256 O O . TYR A 1 161 ? 13.200 1.293 -27.584 1.00 66.31 161 TYR A O 1
ATOM 1264 N N . GLN A 1 162 ? 13.176 -0.886 -27.069 1.00 66.44 162 GLN A N 1
ATOM 1265 C CA . GLN A 1 162 ? 14.035 -1.297 -28.188 1.00 66.44 162 GLN A CA 1
ATOM 1266 C C . GLN A 1 162 ? 13.384 -1.047 -29.557 1.00 66.44 162 GLN A C 1
ATOM 1268 O O . GLN A 1 162 ? 14.094 -0.812 -30.531 1.00 66.44 162 GLN A O 1
ATOM 1273 N N . ARG A 1 163 ? 12.045 -1.053 -29.636 1.00 62.34 163 ARG A N 1
ATOM 1274 C CA . ARG A 1 163 ? 11.275 -0.654 -30.829 1.00 62.34 163 ARG A CA 1
ATOM 1275 C C . ARG A 1 163 ? 11.115 0.861 -30.998 1.00 62.34 163 ARG A C 1
ATOM 1277 O O . ARG A 1 163 ? 10.692 1.283 -32.070 1.00 62.34 163 ARG A O 1
ATOM 1284 N N . GLN A 1 164 ? 11.469 1.683 -30.005 1.00 59.75 164 GLN A N 1
ATOM 1285 C CA . GLN A 1 164 ? 11.436 3.152 -30.082 1.00 59.75 164 GLN A CA 1
ATOM 1286 C C . GLN A 1 164 ? 12.836 3.811 -30.189 1.00 59.75 164 GLN A C 1
ATOM 1288 O O . GLN A 1 164 ? 13.082 4.798 -29.497 1.00 59.75 164 GLN A O 1
ATOM 1293 N N . PRO A 1 165 ? 13.772 3.369 -31.059 1.00 50.66 165 PRO A N 1
ATOM 1294 C CA . PRO A 1 165 ? 15.089 4.003 -31.152 1.00 50.66 165 PRO A CA 1
ATOM 1295 C C . PRO A 1 165 ? 15.068 5.390 -31.828 1.00 50.66 165 PRO A C 1
ATOM 1297 O O . PRO A 1 165 ? 16.125 5.989 -31.979 1.00 50.66 165 PRO A O 1
ATOM 1300 N N . ASN A 1 166 ? 13.910 5.921 -32.247 1.00 48.81 166 ASN A N 1
ATOM 1301 C CA . ASN A 1 166 ? 13.844 7.198 -32.964 1.00 48.81 166 ASN A CA 1
ATOM 1302 C C . ASN A 1 166 ? 12.579 8.020 -32.650 1.00 48.81 166 ASN A C 1
ATOM 1304 O O . ASN A 1 166 ? 11.660 8.099 -33.460 1.00 48.81 166 ASN A O 1
ATOM 1308 N N . LYS A 1 167 ? 12.525 8.623 -31.459 1.00 43.03 167 LYS A N 1
ATOM 1309 C CA . LYS A 1 167 ? 11.792 9.878 -31.202 1.00 43.03 167 LYS A CA 1
ATOM 1310 C C . LYS A 1 167 ? 12.567 10.692 -30.165 1.00 43.03 167 LYS A C 1
ATOM 1312 O O . LYS A 1 167 ? 12.123 10.893 -29.041 1.00 43.03 167 LYS A O 1
ATOM 1317 N N . SER A 1 168 ? 13.770 11.101 -30.546 1.00 52.62 168 SER A N 1
ATOM 1318 C CA . SER A 1 168 ? 14.456 12.234 -29.933 1.00 52.62 168 SER A CA 1
ATOM 1319 C C . SER A 1 168 ? 14.534 13.330 -30.983 1.00 52.62 168 SER A C 1
ATOM 1321 O O . SER A 1 168 ? 15.322 13.197 -31.916 1.00 52.62 168 SER A O 1
ATOM 1323 N N . LEU A 1 169 ? 13.678 14.338 -30.843 1.00 37.38 169 LEU A N 1
ATOM 1324 C CA . LEU A 1 169 ? 13.935 15.763 -31.062 1.00 37.38 169 LEU A CA 1
ATOM 1325 C C . LEU A 1 169 ? 12.778 16.529 -30.413 1.00 37.38 169 LEU A C 1
ATOM 1327 O O . LEU A 1 169 ? 11.614 16.204 -30.739 1.00 37.38 169 LEU A O 1
#

Radius of gyration: 20.1 Å; chains: 1; bounding box: 47×28×60 Å

Foldseek 3Di:
DVPVVVVVVLVVLLVVLQVVLVVLLVVLVVLLVVLVVLLPPDPDDPVVVVVLVVLLVVLVVVLVVLLVVLVVLLVVLVPDPDDPLVPPPPVDPPPDSLSSSVSVNLVSQLVSLSVLLVSLSVSSNSNHDVVSNVVSSVSSSVSSVVSRDDSVVSVVSVVVVVVPPDDDD

Sequence (169 aa):
MSSVAGDVDIKRVLRTLRLLWAAMLFSLCIYLIIGHYMKGQLILSASANLALDKLRIVLYAISILTITSIKYIR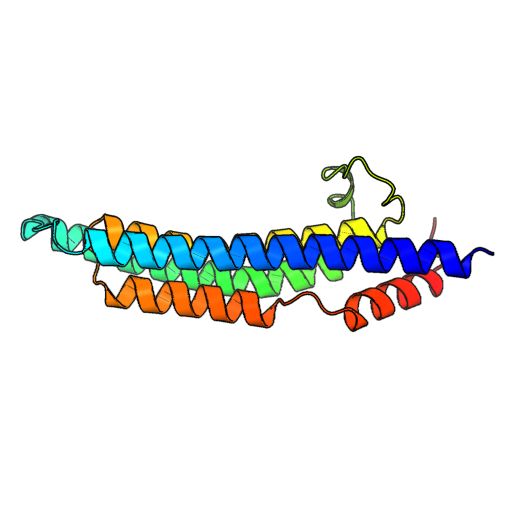GFLLSRPSDIVRTVRMTGPLQHPVFSKYTTSMIVSLALAESVGIYGFVLSMIGGKPIDLYLLLLVSAATMYYYRPREDELAALLSQYQRQPNKSL

Secondary structure (DSSP, 8-state):
-HHHHHHHHHHHHHHHHHHHHHHHHHHHHHHHHHHHHHTTS----HHHHHHHHHHHHHHHHHHHHHHHHHHHHHHHHHH---SGGGTS---SS---HHHHHHHHHHHHHHHHHHHHHHHHHHHHHTT--HHHHHHHHHHHHHHHHHT---HHHHHHHHHHHHT------

pLDDT: mean 73.99, std 14.81, range [37.38, 92.88]